Protein AF-A0A9J6D310-F1 (afdb_monomer_lite)

pLDDT: mean 76.13, std 15.39, range [37.5, 94.88]

Sequence (164 aa):
MDSTLIHEALFALSSVMSVFKLMFYFQESAKLGPLQVSISSMMVEIVRFFFICLCIMLAFAFGLTRMYEPYRGMKRVEPDGEEVKQSPAFTSFGNSMKTLFLRMLGVASDDQADVVVANAEDGSINEHRFTEVIGSTMYSVYQVLMLIAMLNSLIAIVTGPSRR

Foldseek 3Di:
DDPVVVVVVVVVVVVVVVVVVVVVVVCPPPPNPVVVVQVVVLVVLVVVLVVVLVVLLLVLLVVLCVLCLVQAFDWAQDPVRDTDTFAPCNNDSVSVSVQLVCVLVVNRDVVNLPGDRHADPPPPRPPVVVSNVVSVVSSVVSNVVSVVSVVVSVCCSVVPDPDD

Radius of gyration: 22.45 Å; chains: 1; bounding box: 57×35×65 Å

Organism: Rhipicephalus microplus (NCBI:txid6941)

Structure (mmCIF, N/CA/C/O backbone):
data_AF-A0A9J6D310-F1
#
_entry.id   AF-A0A9J6D310-F1
#
loop_
_atom_site.group_PDB
_atom_site.id
_atom_site.type_symbol
_atom_site.label_atom_id
_atom_site.label_alt_id
_atom_site.label_comp_id
_atom_site.label_asym_id
_atom_site.label_entity_id
_atom_site.label_seq_id
_atom_site.pdbx_PDB_ins_code
_atom_site.Cartn_x
_atom_site.Cartn_y
_atom_site.Cartn_z
_atom_site.occupancy
_atom_site.B_iso_or_equiv
_atom_site.auth_seq_id
_atom_site.auth_comp_id
_atom_site.auth_asym_id
_atom_site.auth_atom_id
_atom_site.pdbx_PDB_model_num
ATOM 1 N N . MET A 1 1 ? 16.200 -22.317 8.612 1.00 58.09 1 MET A N 1
ATOM 2 C CA . MET A 1 1 ? 15.636 -21.180 9.367 1.00 58.09 1 MET A CA 1
ATOM 3 C C . MET A 1 1 ? 15.871 -21.470 10.829 1.00 58.09 1 MET A C 1
ATOM 5 O O . MET A 1 1 ? 15.561 -22.575 11.251 1.00 58.09 1 MET A O 1
ATOM 9 N N . ASP A 1 2 ? 16.517 -20.556 11.542 1.00 85.44 2 ASP A N 1
ATOM 10 C CA . ASP A 1 2 ? 16.897 -20.759 12.940 1.00 85.44 2 ASP A CA 1
ATOM 11 C C . ASP A 1 2 ? 15.638 -20.733 13.822 1.00 85.44 2 ASP A C 1
ATOM 13 O O . ASP A 1 2 ? 14.904 -19.741 13.833 1.00 85.44 2 ASP A O 1
ATOM 17 N N . SER A 1 3 ? 15.350 -21.836 14.516 1.00 86.12 3 SER A N 1
ATOM 18 C CA . SER A 1 3 ? 14.180 -21.967 15.397 1.00 86.12 3 SER A CA 1
ATOM 19 C C . SER A 1 3 ? 14.155 -20.895 16.492 1.00 86.12 3 SER A C 1
ATOM 21 O O . SER A 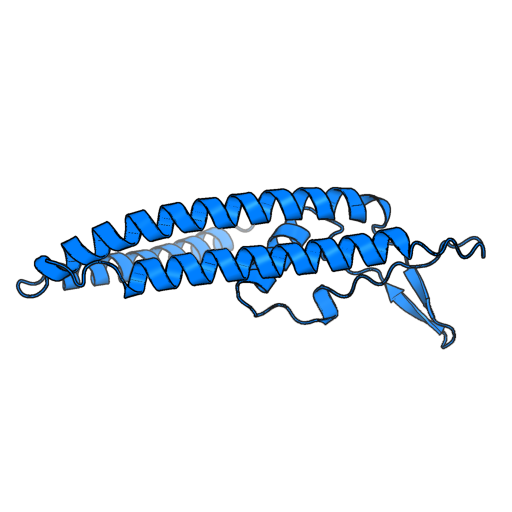1 3 ? 13.083 -20.510 16.959 1.00 86.12 3 SER A O 1
ATOM 23 N N . THR A 1 4 ? 15.327 -20.372 16.855 1.00 92.19 4 THR A N 1
ATOM 24 C CA . THR A 1 4 ? 15.505 -19.317 17.857 1.00 92.19 4 THR A CA 1
ATOM 25 C C . THR A 1 4 ? 14.877 -17.993 17.411 1.00 92.19 4 THR A C 1
ATOM 27 O O . THR A 1 4 ? 14.134 -17.376 18.169 1.00 92.19 4 THR A O 1
ATOM 30 N N . LEU A 1 5 ? 15.079 -17.602 16.147 1.00 92.12 5 LEU A N 1
ATOM 31 C CA . LEU A 1 5 ? 14.527 -16.371 15.559 1.00 92.12 5 LEU A CA 1
ATOM 32 C C . LEU A 1 5 ? 12.994 -16.394 15.504 1.00 92.12 5 LEU A C 1
ATOM 34 O O . LEU A 1 5 ? 12.333 -15.389 15.759 1.00 92.12 5 LEU A O 1
ATOM 38 N N . ILE A 1 6 ? 12.421 -17.559 15.189 1.00 92.81 6 ILE A N 1
ATOM 39 C CA . ILE A 1 6 ? 10.967 -17.749 15.153 1.00 92.81 6 ILE A CA 1
ATOM 40 C C . ILE A 1 6 ? 10.385 -17.632 16.568 1.00 92.81 6 ILE A C 1
ATOM 42 O O . ILE A 1 6 ? 9.364 -16.968 16.753 1.00 92.81 6 ILE A O 1
ATOM 46 N N . HIS A 1 7 ? 11.044 -18.228 17.568 1.00 94.44 7 HIS A N 1
ATOM 47 C CA . HIS A 1 7 ? 10.623 -18.133 18.966 1.00 94.44 7 HIS A CA 1
ATOM 48 C C . HIS A 1 7 ? 10.673 -16.690 19.486 1.00 94.44 7 HIS A C 1
ATOM 50 O O . HIS A 1 7 ? 9.723 -16.233 20.120 1.00 94.44 7 HIS A O 1
ATOM 56 N N . GLU A 1 8 ? 11.742 -15.950 19.193 1.00 93.19 8 GLU A N 1
ATOM 57 C CA . GLU A 1 8 ? 11.890 -14.554 19.617 1.00 93.19 8 GLU A CA 1
ATOM 58 C C . GLU A 1 8 ? 10.831 -13.640 18.973 1.00 93.19 8 GLU A C 1
ATOM 60 O O . GLU A 1 8 ? 10.192 -12.844 19.666 1.00 93.19 8 GLU A O 1
ATOM 65 N N . ALA A 1 9 ? 10.546 -13.828 17.680 1.00 92.88 9 ALA A N 1
ATOM 66 C CA . ALA A 1 9 ? 9.477 -13.106 16.988 1.00 92.88 9 ALA A CA 1
ATOM 67 C C . ALA A 1 9 ? 8.081 -13.415 17.567 1.00 92.88 9 ALA A C 1
ATOM 69 O O . ALA A 1 9 ? 7.275 -12.505 17.776 1.00 92.88 9 ALA A O 1
ATOM 70 N N . LEU A 1 10 ? 7.793 -14.688 17.864 1.00 93.69 10 LEU A N 1
ATOM 71 C CA . LEU A 1 10 ? 6.537 -15.111 18.496 1.00 93.69 10 LEU A CA 1
ATOM 72 C C . LEU A 1 10 ? 6.392 -14.556 19.916 1.00 93.69 10 LEU A C 1
ATOM 74 O O . LEU A 1 10 ? 5.309 -14.103 20.287 1.00 93.69 10 LEU A O 1
ATOM 78 N N . PHE A 1 11 ? 7.471 -14.555 20.699 1.00 94.50 11 PHE A N 1
ATOM 79 C CA . PHE A 1 11 ? 7.483 -13.987 22.045 1.00 94.50 11 PHE A CA 1
ATOM 80 C C . PHE A 1 11 ? 7.211 -12.475 22.023 1.00 94.50 11 PHE A C 1
ATOM 82 O O . PHE A 1 11 ? 6.387 -11.981 22.803 1.00 94.50 11 PHE A O 1
ATOM 89 N N . ALA A 1 12 ? 7.823 -11.747 21.083 1.00 94.50 12 ALA A N 1
ATOM 90 C CA . ALA A 1 12 ? 7.552 -10.326 20.873 1.00 94.50 12 ALA A CA 1
ATOM 91 C C . ALA A 1 12 ? 6.082 -10.081 20.485 1.00 94.50 12 ALA A C 1
ATOM 93 O O . ALA A 1 12 ? 5.413 -9.237 21.088 1.00 94.50 12 ALA A O 1
ATOM 94 N N . LEU A 1 13 ? 5.539 -10.871 19.551 1.00 94.12 13 LEU A N 1
ATOM 95 C CA . LEU A 1 13 ? 4.135 -10.776 19.138 1.00 94.12 13 LEU A CA 1
ATOM 96 C C . LEU A 1 13 ? 3.171 -11.060 20.303 1.00 94.12 13 LEU A C 1
ATOM 98 O O . LEU A 1 13 ? 2.212 -10.316 20.512 1.00 94.12 13 LEU A O 1
ATOM 102 N N . SER A 1 14 ? 3.441 -12.100 21.093 1.00 93.62 14 SER A N 1
ATOM 103 C CA . SER A 1 14 ? 2.647 -12.460 22.275 1.00 93.62 14 SER A CA 1
ATOM 104 C C . SER A 1 14 ? 2.659 -11.362 23.342 1.00 93.62 14 SER A C 1
ATOM 106 O O . SER A 1 14 ? 1.633 -11.088 23.972 1.00 93.62 14 SER A O 1
ATOM 108 N N . SER A 1 15 ? 3.801 -10.701 23.530 1.00 92.25 15 SER A N 1
ATOM 109 C CA . SER A 1 15 ? 3.936 -9.588 24.475 1.00 92.25 15 SER A CA 1
ATOM 110 C C . SER A 1 15 ? 3.056 -8.405 24.065 1.00 92.25 15 SER A C 1
ATOM 112 O O . SER A 1 15 ? 2.296 -7.885 24.882 1.00 92.25 15 SER A O 1
ATOM 114 N N . VAL A 1 16 ? 3.066 -8.046 22.778 1.00 93.56 16 VAL A N 1
ATOM 115 C CA . VAL A 1 16 ? 2.191 -7.000 22.224 1.00 93.56 16 VAL A CA 1
ATOM 116 C C . VAL A 1 16 ? 0.712 -7.377 22.379 1.00 93.56 16 VAL A C 1
ATOM 118 O O . VAL A 1 16 ? -0.090 -6.577 22.865 1.00 93.56 16 VAL A O 1
ATOM 121 N N . MET A 1 17 ? 0.345 -8.617 22.045 1.00 89.56 17 MET A N 1
ATOM 122 C CA . MET A 1 17 ? -1.030 -9.116 22.195 1.00 89.56 17 MET A CA 1
ATOM 123 C C . MET A 1 17 ? -1.515 -9.109 23.653 1.00 89.56 17 MET A C 1
ATOM 125 O O . MET A 1 17 ? -2.681 -8.809 23.919 1.00 89.56 17 MET A O 1
ATOM 129 N N . SER A 1 18 ? -0.628 -9.387 24.610 1.00 91.38 18 SER A N 1
ATOM 130 C CA . SER A 1 18 ? -0.950 -9.344 26.042 1.00 91.38 18 SER A CA 1
ATOM 131 C C . SER A 1 18 ? -1.282 -7.923 26.511 1.00 91.38 18 SER A C 1
ATOM 133 O O . SER A 1 18 ? -2.242 -7.739 27.262 1.00 91.38 18 SER A O 1
ATOM 135 N N . VAL A 1 19 ? -0.563 -6.909 26.014 1.00 88.56 19 VAL A N 1
ATOM 136 C CA . VAL A 1 19 ? -0.857 -5.493 26.301 1.00 88.56 19 VAL A CA 1
ATOM 137 C C . VAL A 1 19 ? -2.196 -5.067 25.691 1.00 88.56 19 VAL A C 1
ATOM 139 O O . VAL A 1 19 ? -2.978 -4.398 26.366 1.00 88.56 19 VAL A O 1
ATOM 142 N N . PHE A 1 20 ? -2.520 -5.507 24.468 1.00 84.19 20 PHE A N 1
ATOM 143 C CA . PHE A 1 20 ? -3.842 -5.256 23.876 1.00 84.19 20 PHE A CA 1
ATOM 144 C C . PHE A 1 20 ? -4.974 -5.833 24.736 1.00 84.19 20 PHE A C 1
ATOM 146 O O . PHE A 1 20 ? -5.946 -5.135 25.019 1.00 84.19 20 PHE A O 1
ATOM 153 N N . LYS A 1 21 ? -4.837 -7.075 25.220 1.00 82.88 21 LYS A N 1
ATOM 154 C CA . LYS A 1 21 ? -5.810 -7.685 26.145 1.00 82.88 21 LYS A CA 1
ATOM 155 C C . LYS A 1 21 ? -5.965 -6.902 27.448 1.00 82.88 21 LYS A C 1
ATOM 157 O O . LYS A 1 21 ? -7.086 -6.726 27.919 1.00 82.88 21 LYS A O 1
ATOM 162 N N . LEU A 1 22 ? -4.860 -6.420 28.014 1.00 82.88 22 LEU A N 1
ATOM 163 C CA . LEU A 1 22 ? -4.881 -5.591 29.219 1.00 82.88 22 LEU A CA 1
ATOM 164 C C . LEU A 1 22 ? -5.650 -4.279 28.979 1.00 82.88 22 LEU A C 1
ATOM 166 O O . LEU A 1 22 ? -6.452 -3.867 29.814 1.00 82.88 22 LEU A O 1
ATOM 170 N N . MET A 1 23 ? -5.452 -3.655 27.813 1.00 77.19 23 MET A N 1
ATOM 171 C CA . MET A 1 23 ? -6.170 -2.445 27.401 1.00 77.19 23 MET A CA 1
ATOM 172 C C . MET A 1 23 ? -7.683 -2.689 27.272 1.00 77.19 23 MET A C 1
ATOM 174 O O . MET A 1 23 ? -8.466 -1.862 27.738 1.00 77.19 23 MET A O 1
ATOM 178 N N . PHE A 1 24 ? -8.098 -3.832 26.714 1.00 73.19 24 PHE A N 1
ATOM 179 C CA . PHE A 1 24 ? -9.512 -4.231 26.687 1.00 73.19 24 PHE A CA 1
ATOM 180 C C . PHE A 1 24 ? -10.086 -4.425 28.097 1.00 73.19 24 PHE A C 1
ATOM 182 O O . PHE A 1 24 ? -11.180 -3.948 28.380 1.00 73.19 24 PHE A O 1
ATOM 189 N N . TYR A 1 25 ? -9.335 -5.045 29.011 1.00 74.50 25 TYR A N 1
ATOM 190 C CA . TYR A 1 25 ? -9.783 -5.250 30.392 1.00 74.50 25 TYR A CA 1
ATOM 191 C C . TYR A 1 25 ? -9.951 -3.927 31.165 1.00 74.50 25 TYR A C 1
ATOM 193 O O . TYR A 1 25 ? -10.892 -3.767 31.940 1.00 74.50 25 TYR A O 1
ATOM 201 N N . PHE A 1 26 ? -9.094 -2.928 30.918 1.00 66.00 26 PHE A N 1
ATOM 202 C CA . PHE A 1 26 ? -9.276 -1.584 31.482 1.00 66.00 26 PHE A CA 1
ATOM 203 C C . PHE A 1 26 ? -10.534 -0.874 30.955 1.00 66.00 26 PHE A C 1
ATOM 205 O O . PHE A 1 26 ? -11.171 -0.131 31.709 1.00 66.00 26 PHE A O 1
ATOM 212 N N . GLN A 1 27 ? -10.918 -1.121 29.698 1.00 61.00 27 GLN A N 1
ATOM 213 C CA . GLN A 1 27 ? -12.149 -0.583 29.106 1.00 61.00 27 GLN A CA 1
ATOM 214 C C . GLN A 1 27 ? -13.429 -1.189 29.704 1.00 61.00 27 GLN A C 1
ATOM 216 O O . GLN A 1 27 ? -14.463 -0.532 29.671 1.00 61.00 27 GLN A O 1
ATOM 221 N N . GLU A 1 28 ? -13.370 -2.378 30.310 1.00 60.94 28 GLU A N 1
ATOM 222 C CA . GLU A 1 28 ? -14.515 -2.989 31.009 1.00 60.94 28 GLU A CA 1
ATOM 223 C C . GLU A 1 28 ? -14.722 -2.458 32.441 1.00 60.94 28 GLU A C 1
ATOM 225 O O . GLU A 1 28 ? -15.734 -2.752 33.080 1.00 60.94 28 GLU A O 1
ATOM 230 N N . SER A 1 29 ? -13.804 -1.636 32.968 1.00 64.88 29 SER A N 1
ATOM 231 C CA . SER A 1 29 ? -14.004 -1.003 34.274 1.00 64.88 29 SER A CA 1
ATOM 232 C C . SER A 1 29 ? -15.189 -0.018 34.225 1.00 64.88 29 SER A C 1
ATOM 234 O O . SER A 1 29 ? -15.346 0.755 33.280 1.00 64.88 29 SER A O 1
ATOM 236 N N . ALA A 1 30 ? -16.045 -0.067 35.254 1.00 54.28 30 ALA A N 1
ATOM 237 C CA . ALA A 1 30 ? -17.462 0.345 35.302 1.00 54.28 30 ALA A CA 1
ATOM 238 C C . ALA A 1 30 ? -17.863 1.785 34.871 1.00 54.28 30 ALA A C 1
ATOM 240 O O . ALA A 1 30 ? -19.025 2.160 35.011 1.00 54.28 30 ALA A O 1
ATOM 241 N N . LYS A 1 31 ? -16.953 2.605 34.333 1.00 62.06 31 LYS A N 1
ATOM 242 C CA . LYS A 1 31 ? -17.227 3.944 33.775 1.00 62.06 31 LYS A CA 1
ATOM 243 C C . LYS A 1 31 ? -17.260 3.997 32.239 1.00 62.06 31 LYS A C 1
ATOM 245 O O . LYS A 1 31 ? -17.618 5.036 31.693 1.00 62.06 31 LYS A O 1
ATOM 250 N N . LEU A 1 32 ? -16.893 2.918 31.541 1.00 58.00 32 LEU A N 1
ATOM 251 C CA . LEU A 1 32 ? -16.598 2.945 30.097 1.00 58.00 32 LEU A CA 1
ATOM 252 C C . LEU A 1 32 ? -17.512 2.065 29.224 1.00 58.00 32 LEU A C 1
ATOM 254 O O . LEU A 1 32 ? -17.364 2.080 28.005 1.00 58.00 32 LEU A O 1
ATOM 258 N N . GLY A 1 33 ? -18.508 1.377 29.794 1.00 68.31 33 GLY A N 1
ATOM 259 C CA . GLY A 1 33 ? -19.465 0.552 29.033 1.00 68.31 33 GLY A CA 1
ATOM 260 C C . GLY A 1 33 ? -20.117 1.269 27.831 1.00 68.31 33 GLY A C 1
ATOM 261 O O . GLY A 1 33 ? -20.106 0.723 26.727 1.00 68.31 33 GLY A O 1
ATOM 262 N N . PRO A 1 34 ? -20.596 2.523 27.972 1.00 66.62 34 PRO A N 1
ATOM 263 C CA . PRO A 1 34 ? -21.107 3.304 26.840 1.00 66.62 34 PRO A CA 1
ATOM 264 C C . PRO A 1 34 ? -20.039 3.651 25.786 1.00 66.62 34 PRO A C 1
ATOM 266 O O . PRO A 1 34 ? -20.343 3.755 24.598 1.00 66.62 34 PRO A O 1
ATOM 269 N N . LEU A 1 35 ? -18.776 3.802 26.201 1.00 64.69 35 LEU A N 1
ATOM 270 C CA . LEU A 1 35 ? -17.656 4.127 25.316 1.00 64.69 35 LEU A CA 1
ATOM 271 C C . LEU A 1 35 ? -17.215 2.906 24.496 1.00 64.69 35 LEU A C 1
ATOM 273 O O . LEU A 1 35 ? -16.966 3.038 23.301 1.00 64.69 35 LEU A O 1
ATOM 277 N N . GLN A 1 36 ? -17.172 1.714 25.098 1.00 72.62 36 GLN A N 1
ATOM 278 C CA . GLN A 1 36 ? -16.817 0.468 24.409 1.00 72.62 36 GLN A CA 1
ATOM 279 C C . GLN A 1 36 ? -17.830 0.114 23.310 1.00 72.62 36 GLN A C 1
ATOM 281 O O . GLN A 1 36 ? -17.435 -0.274 22.209 1.00 72.62 36 GLN A O 1
ATOM 286 N N . VAL A 1 37 ? -19.129 0.313 23.569 1.00 70.44 37 VAL A N 1
ATOM 287 C CA . VAL A 1 37 ? -20.185 0.122 22.558 1.00 70.44 37 VAL A CA 1
ATOM 288 C C . VAL A 1 37 ? -19.986 1.085 21.380 1.00 70.44 37 VAL A C 1
ATOM 290 O O . VAL A 1 37 ? -20.024 0.650 20.228 1.00 70.44 37 VAL A O 1
ATOM 293 N N . SER A 1 38 ? -19.671 2.357 21.648 1.00 74.06 38 SER A N 1
ATOM 294 C CA . SER A 1 38 ? -19.351 3.348 20.608 1.00 74.06 38 SER A CA 1
ATOM 295 C C . SER A 1 38 ? -18.108 2.959 19.790 1.00 74.06 38 SER A C 1
ATOM 297 O O . SER A 1 38 ? -18.162 2.934 18.559 1.00 74.06 38 SER A O 1
ATOM 299 N N . ILE A 1 39 ? -17.022 2.539 20.454 1.00 74.06 39 ILE A N 1
ATOM 300 C CA . ILE A 1 39 ? -15.783 2.080 19.802 1.00 74.06 39 ILE A CA 1
ATOM 301 C C . ILE A 1 39 ? -16.051 0.866 18.909 1.00 74.06 39 ILE A C 1
ATOM 303 O O . ILE A 1 39 ? -15.580 0.828 17.775 1.00 74.06 39 ILE A O 1
ATOM 307 N N . SER A 1 40 ? -16.828 -0.112 19.381 1.00 77.69 40 SER A N 1
ATOM 308 C CA . SER A 1 40 ? -17.134 -1.316 18.599 1.00 77.69 40 SER A CA 1
ATOM 309 C C . SER A 1 40 ? -17.893 -0.992 17.306 1.00 77.69 40 SER A C 1
ATOM 311 O O . SER A 1 40 ? -17.573 -1.540 16.253 1.00 77.69 40 SER A O 1
ATOM 313 N N . SER A 1 41 ? -18.824 -0.032 17.353 1.00 74.81 41 SER A N 1
ATOM 314 C CA . SER A 1 41 ? -19.552 0.436 16.171 1.00 74.81 41 SER A CA 1
ATOM 315 C C . SER A 1 41 ? -18.653 1.226 15.217 1.00 74.81 41 SER A C 1
ATOM 317 O O . SER A 1 41 ? -18.765 1.062 14.006 1.00 74.81 41 SER A O 1
ATOM 319 N N . MET A 1 42 ? -17.742 2.055 15.739 1.00 80.12 42 MET A N 1
ATOM 320 C CA . MET A 1 42 ? -16.761 2.783 14.922 1.00 80.12 42 MET A CA 1
ATOM 321 C C . MET A 1 42 ? -15.759 1.837 14.244 1.00 80.12 42 MET A C 1
ATOM 323 O O . MET A 1 42 ? -15.369 2.065 13.101 1.00 80.12 42 MET A O 1
ATOM 327 N N . MET A 1 43 ? -15.360 0.756 14.921 1.00 81.00 43 MET A N 1
ATOM 328 C CA . MET A 1 43 ? -14.416 -0.230 14.385 1.00 81.00 43 MET A CA 1
ATOM 329 C C . MET A 1 43 ? -14.967 -0.963 13.161 1.00 81.00 43 MET A C 1
ATOM 331 O O . MET A 1 43 ? -14.228 -1.173 12.202 1.00 81.00 43 MET A O 1
ATOM 335 N N . VAL A 1 44 ? -16.255 -1.319 13.153 1.00 81.19 44 VAL A N 1
ATOM 336 C CA . VAL A 1 44 ? -16.887 -1.974 11.993 1.00 81.19 44 VAL A CA 1
ATOM 337 C C . VAL A 1 44 ? -16.855 -1.065 10.761 1.00 81.19 44 VAL A C 1
ATOM 339 O O . VAL A 1 44 ? -16.529 -1.529 9.666 1.00 81.19 44 VAL A O 1
ATOM 342 N N . GLU A 1 45 ? -17.110 0.232 10.942 1.00 80.06 45 GLU A N 1
ATOM 343 C CA . GLU A 1 45 ? -17.000 1.212 9.860 1.00 80.06 45 GLU A CA 1
ATOM 344 C C . GLU A 1 45 ? -15.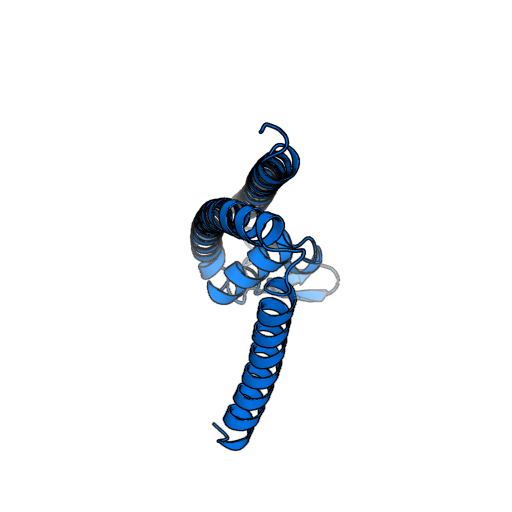553 1.315 9.355 1.00 80.06 45 GLU A C 1
ATOM 346 O O . GLU A 1 45 ? -15.311 1.186 8.154 1.00 80.06 45 GLU A O 1
ATOM 351 N N . ILE A 1 46 ? -14.567 1.431 10.254 1.00 83.75 46 ILE A N 1
ATOM 352 C CA . ILE A 1 46 ? -13.137 1.476 9.892 1.00 83.75 46 ILE A CA 1
ATOM 353 C C . ILE A 1 46 ? -12.713 0.233 9.100 1.00 83.75 46 ILE A C 1
ATOM 355 O O . ILE A 1 46 ? -12.024 0.359 8.087 1.00 83.75 46 ILE A O 1
ATOM 359 N N . VAL A 1 47 ? -13.130 -0.965 9.518 1.00 84.50 47 VAL A N 1
ATOM 360 C CA . VAL A 1 47 ? -12.799 -2.220 8.820 1.00 84.50 47 VAL A CA 1
ATOM 361 C C . VAL A 1 47 ? -13.375 -2.232 7.402 1.00 84.50 47 VAL A C 1
ATOM 363 O O . VAL A 1 47 ? -12.693 -2.648 6.461 1.00 84.50 47 VAL A O 1
ATOM 366 N N . ARG A 1 48 ? -14.601 -1.730 7.218 1.00 82.38 48 ARG A N 1
ATOM 367 C CA . ARG A 1 48 ? -15.224 -1.614 5.893 1.00 82.38 48 ARG A CA 1
ATOM 368 C C . ARG A 1 48 ? -14.438 -0.671 4.976 1.00 82.38 48 ARG A C 1
ATOM 370 O O . ARG A 1 48 ? -14.227 -1.002 3.809 1.00 82.38 48 ARG A O 1
ATOM 377 N N . PHE A 1 49 ? -13.962 0.461 5.494 1.00 83.00 49 PHE A N 1
ATOM 378 C CA . PHE A 1 49 ? -13.102 1.382 4.743 1.00 83.00 49 PHE A CA 1
ATOM 379 C C . PHE A 1 49 ? -11.724 0.789 4.446 1.00 83.00 49 PHE A C 1
ATOM 381 O O . PHE A 1 49 ? -11.233 0.907 3.323 1.00 83.00 49 PHE A O 1
ATOM 388 N N . PHE A 1 50 ? -11.129 0.087 5.412 1.00 87.62 50 PHE A N 1
ATOM 389 C CA . PHE A 1 50 ? -9.850 -0.594 5.234 1.00 87.62 50 PHE A CA 1
ATOM 390 C C . PHE A 1 50 ? -9.901 -1.602 4.081 1.00 87.62 50 PHE A C 1
ATOM 392 O O . PHE A 1 50 ? -8.976 -1.660 3.272 1.00 87.62 50 PHE A O 1
ATOM 399 N N . PHE A 1 51 ? -11.005 -2.342 3.952 1.00 89.44 51 PHE A N 1
ATOM 400 C CA . PHE A 1 51 ? -11.202 -3.269 2.840 1.00 89.44 51 PHE A CA 1
ATOM 401 C C . PHE A 1 51 ? -11.215 -2.557 1.478 1.00 89.44 51 PHE A C 1
ATOM 403 O O . PHE A 1 51 ? -10.563 -3.014 0.542 1.00 89.44 51 PHE A O 1
ATOM 410 N N . ILE A 1 52 ? -11.887 -1.405 1.370 1.00 90.25 52 ILE A N 1
ATOM 411 C CA . ILE A 1 52 ? -11.910 -0.601 0.136 1.00 90.25 52 ILE A CA 1
ATOM 412 C C . ILE A 1 52 ? -10.500 -0.099 -0.208 1.00 90.25 52 ILE A C 1
ATOM 414 O O . ILE A 1 52 ? -10.061 -0.255 -1.349 1.00 90.25 52 ILE A O 1
ATOM 418 N N . CYS A 1 53 ? -9.766 0.440 0.771 1.00 91.44 53 CYS A N 1
ATOM 419 C CA . CYS A 1 53 ? -8.375 0.861 0.582 1.00 91.44 53 CYS A CA 1
ATOM 420 C C . CYS A 1 53 ? -7.497 -0.308 0.112 1.00 91.44 53 CYS A C 1
ATOM 422 O O . CYS A 1 53 ? -6.704 -0.157 -0.816 1.00 91.44 53 CYS A O 1
ATOM 424 N N . LEU A 1 54 ? -7.670 -1.493 0.699 1.00 92.62 54 LEU A N 1
ATOM 425 C CA . LEU A 1 54 ? -6.931 -2.694 0.322 1.00 92.62 54 LEU A CA 1
ATOM 426 C C . LEU A 1 54 ? -7.259 -3.148 -1.109 1.00 92.62 54 LEU A C 1
ATOM 428 O O . LEU A 1 54 ? -6.344 -3.481 -1.859 1.00 92.62 54 LEU A O 1
ATOM 432 N N . CYS A 1 55 ? -8.525 -3.101 -1.533 1.00 94.06 55 CYS A N 1
ATOM 433 C CA . CYS A 1 55 ? -8.912 -3.393 -2.917 1.00 94.06 55 CYS A CA 1
ATOM 434 C C . CYS A 1 55 ? -8.278 -2.417 -3.919 1.00 94.06 55 CYS A C 1
ATOM 436 O O . CYS A 1 55 ? -7.746 -2.860 -4.938 1.00 94.06 55 CYS A O 1
ATOM 438 N N . ILE A 1 56 ? -8.295 -1.110 -3.624 1.00 93.94 56 ILE A N 1
ATOM 439 C CA . ILE A 1 56 ? -7.635 -0.092 -4.457 1.00 93.94 56 ILE A CA 1
ATOM 440 C C . ILE A 1 56 ? -6.134 -0.393 -4.528 1.00 93.94 56 ILE A C 1
ATOM 442 O O . ILE A 1 56 ? -5.574 -0.506 -5.615 1.00 93.94 56 ILE A O 1
ATOM 446 N N . MET A 1 57 ? -5.488 -0.603 -3.382 1.00 93.25 57 MET A N 1
ATOM 447 C CA . MET A 1 57 ? -4.061 -0.911 -3.307 1.00 93.25 57 MET A CA 1
ATOM 448 C C . MET A 1 57 ? -3.686 -2.147 -4.126 1.00 93.25 57 MET A C 1
ATOM 450 O O . MET A 1 57 ? -2.741 -2.078 -4.904 1.00 93.25 57 ME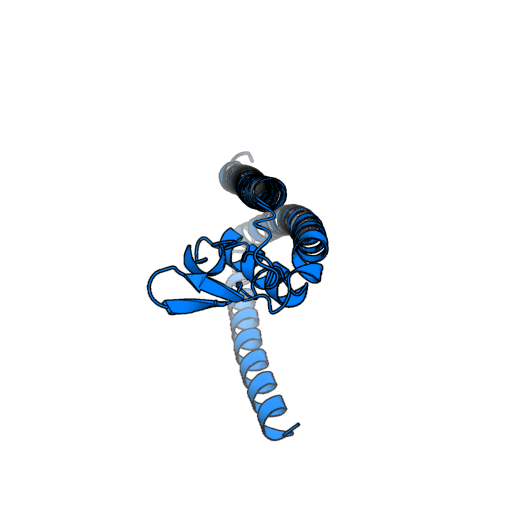T A O 1
ATOM 454 N N . LEU A 1 58 ? -4.438 -3.247 -4.014 1.00 94.44 58 LEU A N 1
ATOM 455 C CA . LEU A 1 58 ? -4.190 -4.471 -4.782 1.00 94.44 58 LEU A CA 1
ATOM 456 C C . LEU A 1 58 ? -4.351 -4.257 -6.291 1.00 94.44 58 LEU A C 1
ATOM 458 O O . LEU A 1 58 ? -3.520 -4.737 -7.064 1.00 94.44 58 LEU A O 1
ATOM 462 N N . ALA A 1 59 ? -5.390 -3.532 -6.713 1.00 94.88 59 ALA A N 1
ATOM 463 C CA . ALA A 1 59 ? -5.636 -3.250 -8.125 1.00 94.88 59 ALA A CA 1
ATOM 464 C C . ALA A 1 59 ? -4.481 -2.446 -8.745 1.00 94.88 59 ALA A C 1
ATOM 466 O O . ALA A 1 59 ? -3.959 -2.817 -9.799 1.00 94.88 59 ALA A O 1
ATOM 467 N N . PHE A 1 60 ? -4.030 -1.392 -8.058 1.00 91.81 60 PHE A N 1
ATOM 468 C CA . PHE A 1 60 ? -2.895 -0.584 -8.506 1.00 91.81 60 PHE A CA 1
ATOM 469 C C . PHE A 1 60 ? -1.563 -1.330 -8.384 1.00 91.81 60 PHE A C 1
ATOM 471 O O . PHE A 1 60 ? -0.742 -1.228 -9.291 1.00 91.81 60 PHE A O 1
ATOM 478 N N . ALA A 1 61 ? -1.353 -2.127 -7.332 1.00 91.62 61 ALA A N 1
ATOM 479 C CA . ALA A 1 61 ? -0.150 -2.943 -7.176 1.00 91.62 61 ALA A CA 1
ATOM 480 C C . ALA A 1 61 ? -0.002 -3.932 -8.331 1.00 91.62 61 ALA A C 1
ATOM 482 O O . ALA A 1 61 ? 1.073 -4.030 -8.920 1.00 91.62 61 ALA A O 1
ATOM 483 N N . PHE A 1 62 ? -1.082 -4.633 -8.685 1.00 92.00 62 PHE A N 1
ATOM 484 C CA . PHE A 1 62 ? -1.086 -5.557 -9.812 1.00 92.00 62 PHE A CA 1
ATOM 485 C C . PHE A 1 62 ? -0.865 -4.827 -11.142 1.00 92.00 62 PHE A C 1
ATOM 487 O O . PHE A 1 62 ? -0.010 -5.244 -11.921 1.00 92.00 62 PHE A O 1
ATOM 494 N N . GLY A 1 63 ? -1.577 -3.719 -11.382 1.00 90.38 63 GLY A N 1
ATOM 495 C CA . GLY A 1 63 ? -1.434 -2.921 -12.604 1.00 90.38 63 GLY A CA 1
ATOM 496 C C . GLY A 1 63 ? -0.016 -2.378 -12.804 1.00 90.38 63 GLY A C 1
ATOM 497 O O . GLY A 1 63 ? 0.572 -2.573 -13.866 1.00 90.38 63 GLY A O 1
ATOM 498 N N . LEU A 1 64 ? 0.567 -1.774 -11.764 1.00 86.88 64 LEU A N 1
ATOM 499 C CA . LEU A 1 64 ? 1.934 -1.248 -11.797 1.00 86.88 64 LEU A CA 1
ATOM 500 C C . LEU A 1 64 ? 2.965 -2.373 -11.911 1.00 86.88 64 LEU A C 1
ATOM 502 O O . LEU A 1 64 ? 3.879 -2.261 -12.721 1.00 86.88 64 LEU A O 1
ATOM 506 N N . THR A 1 65 ? 2.789 -3.486 -11.188 1.00 88.69 65 THR A N 1
ATOM 507 C CA . THR A 1 65 ? 3.697 -4.639 -11.307 1.00 88.69 65 THR A CA 1
ATOM 508 C C . THR A 1 65 ? 3.720 -5.169 -12.731 1.00 88.69 65 THR A C 1
ATOM 510 O O . THR A 1 65 ? 4.791 -5.357 -13.286 1.00 88.69 65 THR A O 1
ATOM 513 N N . ARG A 1 66 ? 2.558 -5.377 -13.359 1.00 88.50 66 ARG A N 1
ATOM 514 C CA . ARG A 1 66 ? 2.495 -5.893 -14.735 1.00 88.50 66 ARG A CA 1
ATOM 515 C C . ARG A 1 66 ? 3.097 -4.943 -15.761 1.00 88.50 66 ARG A C 1
ATOM 517 O O . ARG A 1 66 ? 3.689 -5.405 -16.729 1.00 88.50 66 ARG A O 1
ATOM 524 N N . MET A 1 67 ? 2.964 -3.639 -15.544 1.00 84.31 67 MET A N 1
ATOM 525 C CA . MET A 1 67 ? 3.550 -2.633 -16.423 1.00 84.31 67 MET A CA 1
ATOM 526 C C . MET A 1 67 ? 5.075 -2.541 -16.264 1.00 84.31 67 MET A C 1
ATOM 528 O O . MET A 1 67 ? 5.772 -2.358 -17.257 1.00 84.31 67 MET A O 1
ATOM 532 N N . TYR A 1 68 ? 5.597 -2.696 -15.042 1.00 80.81 68 TYR A N 1
ATOM 533 C CA . TYR A 1 68 ? 7.020 -2.523 -14.728 1.00 80.81 68 TYR A CA 1
ATOM 534 C C . TYR A 1 68 ? 7.846 -3.818 -14.663 1.00 80.81 68 TYR A C 1
ATOM 536 O O . TYR A 1 68 ? 9.074 -3.757 -14.695 1.00 80.81 68 TYR A O 1
ATOM 544 N N . GLU A 1 69 ? 7.207 -4.988 -14.617 1.00 81.88 69 GLU A N 1
ATOM 545 C CA . GLU A 1 69 ? 7.842 -6.317 -14.628 1.00 81.88 69 GLU A CA 1
ATOM 546 C C . GLU A 1 69 ? 8.832 -6.521 -15.800 1.00 81.88 69 GLU A C 1
ATOM 548 O O . GLU A 1 69 ? 9.941 -6.993 -15.533 1.00 81.88 69 GLU A O 1
ATOM 553 N N . PRO A 1 70 ? 8.536 -6.107 -17.054 1.00 80.38 70 PRO A N 1
ATOM 554 C CA . PRO A 1 70 ? 9.456 -6.272 -18.189 1.00 80.38 70 PRO A CA 1
ATOM 555 C C . PRO A 1 70 ? 10.741 -5.445 -18.087 1.00 80.38 70 PRO A C 1
ATOM 557 O O . PRO A 1 70 ? 11.742 -5.768 -18.717 1.00 80.38 70 PRO A O 1
ATOM 560 N N . TYR A 1 71 ? 10.716 -4.381 -17.291 1.00 73.44 71 TYR A N 1
ATOM 561 C CA . TYR A 1 71 ? 11.806 -3.421 -17.158 1.00 73.44 71 TYR A CA 1
ATOM 562 C C . TYR A 1 71 ? 12.758 -3.773 -15.995 1.00 73.44 71 TYR A C 1
ATOM 564 O O . TYR A 1 71 ? 13.678 -3.038 -15.641 1.00 73.44 71 TYR A O 1
ATOM 572 N N . ARG A 1 72 ? 12.553 -4.927 -15.356 1.00 71.00 72 ARG A N 1
ATOM 573 C CA . ARG A 1 72 ? 13.346 -5.359 -14.208 1.00 71.00 72 ARG A CA 1
ATOM 574 C C . ARG A 1 72 ? 14.827 -5.526 -14.567 1.00 71.00 72 ARG A C 1
ATOM 576 O O . ARG A 1 72 ? 15.191 -6.395 -15.348 1.00 71.00 72 ARG A O 1
ATOM 583 N N . GLY A 1 73 ? 15.687 -4.769 -13.884 1.00 65.94 73 GLY A N 1
ATOM 584 C CA . GLY A 1 73 ? 17.144 -4.896 -14.001 1.00 65.94 73 GLY A CA 1
ATOM 585 C C . GLY A 1 73 ? 17.775 -4.053 -15.108 1.00 65.94 73 GLY A C 1
ATOM 586 O O . GLY A 1 73 ? 18.986 -4.150 -15.296 1.00 65.94 73 GLY A O 1
ATOM 587 N N . MET A 1 74 ? 16.994 -3.211 -15.792 1.00 67.31 74 MET A N 1
ATOM 588 C CA . MET A 1 74 ? 17.548 -2.251 -16.742 1.00 67.31 74 MET A CA 1
ATOM 589 C C . MET A 1 74 ? 18.370 -1.172 -16.031 1.00 67.31 74 MET A C 1
ATOM 591 O O . MET A 1 74 ? 18.098 -0.788 -14.885 1.00 67.31 74 MET A O 1
ATOM 595 N N . LYS A 1 75 ? 19.391 -0.685 -16.733 1.00 64.50 75 LYS A N 1
ATOM 596 C CA . LYS A 1 75 ? 20.322 0.330 -16.251 1.00 64.50 75 LYS A CA 1
ATOM 597 C C . LYS A 1 75 ? 20.346 1.501 -17.219 1.00 64.50 75 LYS A C 1
ATOM 599 O O . LYS A 1 75 ? 20.421 1.293 -18.426 1.00 64.50 75 LYS A O 1
ATOM 604 N N . ARG A 1 76 ? 20.312 2.721 -16.692 1.00 60.84 76 ARG A N 1
ATOM 605 C CA . ARG A 1 76 ? 20.551 3.943 -17.461 1.00 60.84 76 ARG A CA 1
ATOM 606 C C . ARG A 1 76 ? 21.979 4.392 -17.187 1.00 60.84 76 ARG A C 1
ATOM 608 O O . ARG A 1 76 ? 22.342 4.564 -16.029 1.00 60.84 76 ARG A O 1
ATOM 615 N N . VAL A 1 77 ? 22.770 4.579 -18.237 1.00 60.91 77 VAL A N 1
ATOM 616 C CA . VAL A 1 77 ? 24.052 5.286 -18.132 1.00 60.91 77 VAL A CA 1
ATOM 617 C C . VAL A 1 77 ? 23.759 6.756 -18.391 1.00 60.91 77 VAL A C 1
ATOM 619 O O . VAL A 1 77 ? 23.305 7.118 -19.481 1.00 60.91 77 VAL A O 1
ATOM 622 N N . GLU A 1 78 ? 23.922 7.591 -17.373 1.00 61.94 78 GLU A N 1
ATOM 623 C CA . GLU A 1 78 ? 23.812 9.037 -17.534 1.00 61.94 78 GLU A CA 1
ATOM 624 C C . GLU A 1 78 ? 25.035 9.603 -18.274 1.00 61.94 78 GLU A C 1
ATOM 626 O O . GLU A 1 78 ? 26.102 8.985 -18.271 1.00 61.94 78 GLU A O 1
ATOM 631 N N . PRO A 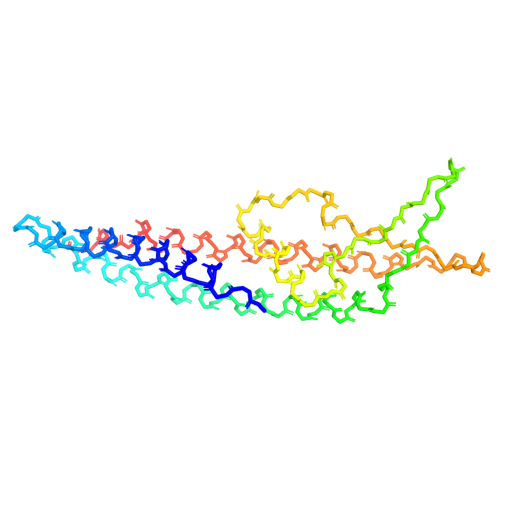1 79 ? 24.916 10.772 -18.932 1.00 58.69 79 PRO A N 1
ATOM 632 C CA . PRO A 1 79 ? 26.023 11.385 -19.672 1.00 58.69 79 PRO A CA 1
ATOM 633 C C . PRO A 1 79 ? 27.252 11.737 -18.809 1.00 58.69 79 PRO A C 1
ATOM 635 O O . PRO A 1 79 ? 28.312 11.990 -19.372 1.00 58.69 79 PRO A O 1
ATOM 638 N N . ASP A 1 80 ? 27.126 11.714 -17.476 1.00 65.19 80 ASP A N 1
ATOM 639 C CA . ASP A 1 80 ? 28.220 11.887 -16.502 1.00 65.19 80 ASP A CA 1
ATOM 640 C C . ASP A 1 80 ? 28.919 10.558 -16.123 1.00 65.19 80 ASP A C 1
ATOM 642 O O . ASP A 1 80 ? 29.842 10.520 -15.316 1.00 65.19 80 ASP A O 1
ATOM 646 N N . GLY A 1 81 ? 28.488 9.433 -16.709 1.00 61.69 81 GLY A N 1
ATOM 647 C CA . GLY A 1 81 ? 29.045 8.103 -16.448 1.00 61.69 81 GLY A CA 1
ATOM 648 C C . GLY A 1 81 ? 28.463 7.385 -15.225 1.00 61.69 81 GLY A C 1
ATOM 649 O O . GLY A 1 81 ? 28.874 6.259 -14.944 1.00 61.69 81 GLY A O 1
ATOM 650 N N . GLU A 1 82 ? 27.495 7.978 -14.518 1.00 60.75 82 GLU A N 1
ATOM 651 C CA . GLU A 1 82 ? 26.798 7.310 -13.414 1.00 60.75 82 GLU A CA 1
ATOM 652 C C . GLU A 1 82 ? 25.763 6.287 -13.923 1.00 60.75 82 GLU A C 1
ATOM 654 O O . GLU A 1 82 ? 24.930 6.569 -14.791 1.00 60.75 82 GLU A O 1
ATOM 659 N N . GLU A 1 83 ? 25.819 5.064 -13.378 1.00 63.00 83 GLU A N 1
ATOM 660 C CA . GLU A 1 83 ? 24.841 4.002 -13.639 1.00 63.00 83 GLU A CA 1
ATOM 661 C C . GLU A 1 83 ? 23.628 4.147 -12.704 1.00 63.00 83 GLU A C 1
ATOM 663 O O . GLU A 1 83 ? 23.646 3.666 -11.566 1.00 63.00 83 GLU A O 1
ATOM 668 N N . VAL A 1 84 ? 22.530 4.725 -13.193 1.00 62.12 84 VAL A N 1
ATOM 669 C CA . VAL A 1 84 ? 21.254 4.751 -12.464 1.00 62.12 84 VAL A CA 1
ATOM 670 C C . VAL A 1 84 ? 20.501 3.449 -12.737 1.00 62.12 84 VAL A C 1
ATOM 672 O O . VAL A 1 84 ? 20.064 3.163 -13.857 1.00 62.12 84 VAL A O 1
ATOM 675 N N . LYS A 1 85 ? 20.366 2.613 -11.704 1.00 62.94 85 LYS A N 1
ATOM 676 C CA . LYS A 1 85 ? 19.595 1.363 -11.773 1.00 62.94 85 LYS A CA 1
ATOM 677 C C . LYS A 1 85 ? 18.113 1.650 -11.583 1.00 62.94 85 LYS A C 1
ATOM 679 O O . LYS A 1 85 ? 17.739 2.409 -10.695 1.00 62.94 85 LYS A O 1
ATOM 684 N N . GLN A 1 86 ? 17.268 0.969 -12.352 1.00 63.81 86 GLN A N 1
ATOM 685 C CA . GLN A 1 86 ? 15.825 1.082 -12.183 1.00 63.81 86 GLN A CA 1
ATOM 686 C C . GLN A 1 86 ? 15.373 0.664 -10.773 1.00 63.81 86 GLN A C 1
ATOM 688 O O . GLN A 1 86 ? 15.760 -0.399 -10.271 1.00 63.81 86 GLN A O 1
ATOM 693 N N . SER A 1 87 ? 14.510 1.482 -10.159 1.00 67.81 87 SER A N 1
ATOM 694 C CA . SER A 1 87 ? 13.975 1.234 -8.819 1.00 67.81 87 SER A CA 1
ATOM 695 C C . SER A 1 87 ? 13.240 -0.116 -8.746 1.00 67.81 87 SER A C 1
ATOM 697 O O . SER A 1 87 ? 12.383 -0.420 -9.586 1.00 67.81 87 SER A O 1
ATOM 699 N N . PRO A 1 88 ? 13.509 -0.950 -7.722 1.00 70.75 88 PRO A N 1
ATOM 700 C CA . PRO A 1 88 ? 12.816 -2.219 -7.533 1.00 70.75 88 PRO A CA 1
ATOM 701 C C . PRO A 1 88 ? 11.378 -2.051 -7.016 1.00 70.75 88 PRO A C 1
ATOM 703 O O . PRO A 1 88 ? 10.713 -3.059 -6.762 1.00 70.75 88 PRO A O 1
ATOM 706 N N . ALA A 1 89 ? 10.904 -0.814 -6.834 1.00 75.12 89 ALA A N 1
ATOM 707 C CA . ALA A 1 89 ? 9.616 -0.497 -6.233 1.00 75.12 89 ALA A CA 1
ATOM 708 C C . ALA A 1 89 ? 8.435 -1.147 -6.955 1.00 75.12 89 ALA A C 1
ATOM 710 O O . ALA A 1 89 ? 7.589 -1.728 -6.287 1.00 75.12 89 ALA A O 1
ATOM 711 N N . PHE A 1 90 ? 8.405 -1.116 -8.291 1.00 80.81 90 PHE A N 1
ATOM 712 C CA . PHE A 1 90 ? 7.287 -1.660 -9.071 1.00 80.81 90 PHE A CA 1
ATOM 713 C C . PHE A 1 90 ? 7.626 -2.906 -9.897 1.00 80.81 90 PHE A C 1
ATOM 715 O O . PHE A 1 90 ? 6.783 -3.431 -10.610 1.00 80.81 90 PHE A O 1
ATOM 722 N N . THR A 1 91 ? 8.845 -3.436 -9.791 1.00 80.31 91 THR A N 1
ATOM 723 C CA . THR A 1 91 ? 9.283 -4.603 -10.586 1.00 80.31 91 THR A CA 1
ATOM 724 C C . THR A 1 91 ? 8.884 -5.948 -9.973 1.00 80.31 91 THR A C 1
ATOM 726 O O . THR A 1 91 ? 9.088 -7.003 -10.572 1.00 80.31 91 THR A O 1
ATOM 729 N N . SER A 1 92 ? 8.329 -5.929 -8.759 1.00 85.62 92 SER A N 1
ATOM 730 C CA . SER A 1 92 ? 7.815 -7.098 -8.050 1.00 85.62 92 SER A CA 1
ATOM 731 C C . SER A 1 92 ? 6.526 -6.735 -7.329 1.00 85.62 92 SER A C 1
ATOM 733 O O . SER A 1 92 ? 6.401 -5.635 -6.788 1.00 85.62 92 SER A O 1
ATOM 735 N N . PHE A 1 93 ? 5.589 -7.679 -7.257 1.00 87.38 93 PHE A N 1
ATOM 736 C CA . PHE A 1 93 ? 4.313 -7.473 -6.575 1.00 87.38 93 PHE A CA 1
ATOM 737 C C . PHE A 1 93 ? 4.491 -7.132 -5.091 1.00 87.38 93 PHE A C 1
ATOM 739 O O . PHE A 1 93 ? 3.871 -6.199 -4.589 1.00 87.38 93 PHE A O 1
ATOM 746 N N . GLY A 1 94 ? 5.389 -7.836 -4.393 1.00 85.94 94 GLY A N 1
ATOM 747 C CA . GLY A 1 94 ? 5.653 -7.582 -2.973 1.00 85.94 94 GLY A CA 1
ATOM 748 C C . GLY A 1 94 ? 6.246 -6.194 -2.721 1.00 85.94 94 GLY A C 1
ATOM 749 O O . GLY A 1 94 ? 5.848 -5.511 -1.778 1.00 85.94 94 GLY A O 1
ATOM 750 N N . ASN A 1 95 ? 7.141 -5.746 -3.605 1.00 84.94 95 ASN A N 1
ATOM 751 C CA . ASN A 1 95 ? 7.705 -4.400 -3.528 1.00 84.94 95 ASN A CA 1
ATOM 752 C C . ASN A 1 95 ? 6.652 -3.344 -3.873 1.00 84.94 95 ASN A C 1
ATOM 754 O O . ASN A 1 95 ? 6.539 -2.369 -3.142 1.00 84.94 95 ASN A O 1
ATOM 758 N N . SER A 1 96 ? 5.815 -3.588 -4.886 1.00 87.69 96 SER A N 1
ATOM 759 C CA . SER A 1 96 ? 4.743 -2.666 -5.286 1.00 87.69 96 SER A CA 1
ATOM 760 C C . SER A 1 96 ? 3.746 -2.463 -4.156 1.00 87.69 96 SER A C 1
ATOM 762 O O . SER A 1 96 ? 3.390 -1.332 -3.833 1.00 87.69 96 SER A O 1
ATOM 764 N N . MET A 1 97 ? 3.343 -3.555 -3.502 1.00 89.44 97 MET A N 1
ATOM 765 C CA . MET A 1 97 ? 2.491 -3.517 -2.315 1.00 89.44 97 MET A CA 1
ATOM 766 C C . MET A 1 97 ? 3.137 -2.710 -1.188 1.00 89.44 97 MET A C 1
ATOM 768 O O . MET A 1 97 ? 2.486 -1.844 -0.609 1.00 89.44 97 MET A O 1
ATOM 772 N N . LYS A 1 98 ? 4.424 -2.948 -0.901 1.00 87.25 98 LYS A N 1
ATOM 773 C CA . LYS A 1 98 ? 5.163 -2.206 0.128 1.00 87.25 98 LYS A CA 1
ATOM 774 C C . LYS A 1 98 ? 5.244 -0.712 -0.201 1.00 87.25 98 LYS A C 1
ATOM 776 O O . LYS A 1 98 ? 4.957 0.104 0.671 1.00 87.25 98 LYS A O 1
ATOM 781 N N . THR A 1 99 ? 5.593 -0.351 -1.432 1.00 87.56 99 THR A N 1
ATOM 782 C CA . THR A 1 99 ? 5.712 1.044 -1.878 1.00 87.56 99 THR A CA 1
ATOM 783 C C . THR A 1 99 ? 4.370 1.763 -1.808 1.00 87.56 99 THR A C 1
ATOM 785 O O . THR A 1 99 ? 4.283 2.844 -1.227 1.00 87.56 99 THR A O 1
ATOM 788 N N . LEU A 1 100 ? 3.297 1.153 -2.319 1.00 89.38 100 LEU A N 1
ATOM 789 C CA . LEU A 1 100 ? 1.954 1.734 -2.254 1.00 89.38 100 LEU A CA 1
ATOM 790 C C . LEU A 1 100 ? 1.457 1.861 -0.809 1.00 89.38 100 LEU A C 1
ATOM 792 O O . LEU A 1 100 ? 0.878 2.891 -0.455 1.00 89.38 100 LEU A O 1
ATOM 796 N N . PHE A 1 101 ? 1.727 0.873 0.046 1.00 89.69 101 PHE A N 1
ATOM 797 C CA . PHE A 1 101 ? 1.391 0.930 1.468 1.00 89.69 101 PHE A CA 1
ATOM 798 C C . PHE A 1 101 ? 2.137 2.061 2.191 1.00 89.69 101 PHE A C 1
ATOM 800 O O . PHE A 1 101 ? 1.519 2.863 2.888 1.00 89.69 101 PHE A O 1
ATOM 807 N N . LEU A 1 102 ? 3.450 2.190 1.980 1.00 87.12 102 LEU A N 1
ATOM 808 C CA . LEU A 1 102 ? 4.240 3.294 2.538 1.00 87.12 102 LEU A CA 1
ATOM 809 C C . LEU A 1 102 ? 3.776 4.653 2.004 1.00 87.12 102 LEU A C 1
ATOM 811 O O . LEU A 1 102 ? 3.788 5.642 2.743 1.00 87.12 102 LEU A O 1
ATOM 815 N N . ARG A 1 103 ? 3.316 4.706 0.748 1.00 86.12 103 ARG A N 1
ATOM 816 C CA . ARG A 1 103 ? 2.734 5.918 0.168 1.00 86.12 103 ARG A CA 1
AT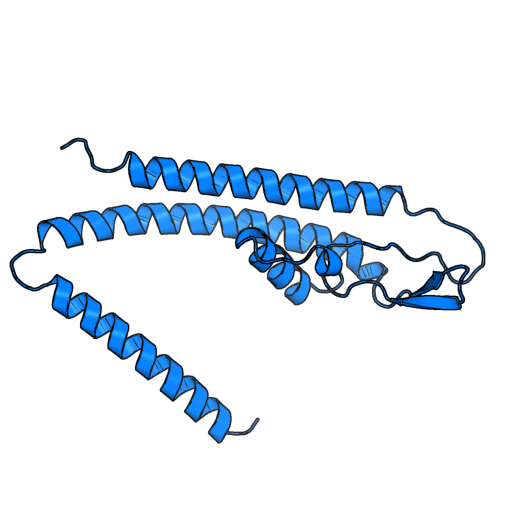OM 817 C C . ARG A 1 103 ? 1.405 6.283 0.815 1.00 86.12 103 ARG A C 1
ATOM 819 O O . ARG A 1 103 ? 1.197 7.455 1.107 1.00 86.12 103 ARG A O 1
ATOM 826 N N . MET A 1 104 ? 0.543 5.306 1.089 1.00 86.31 104 MET A N 1
ATOM 827 C CA . MET A 1 104 ? -0.715 5.517 1.816 1.00 86.31 104 MET A CA 1
ATOM 828 C C . MET A 1 104 ? -0.468 6.105 3.212 1.00 86.31 104 MET A C 1
ATOM 830 O O . MET A 1 104 ? -1.214 6.972 3.653 1.00 86.31 104 MET A O 1
ATOM 834 N N . LEU A 1 105 ? 0.602 5.677 3.890 1.00 84.25 105 LEU A N 1
ATOM 835 C CA . LEU A 1 105 ? 0.998 6.218 5.194 1.00 84.25 105 LEU A CA 1
ATOM 836 C C . LEU A 1 105 ? 1.652 7.611 5.120 1.00 84.25 105 LEU A C 1
ATOM 838 O O . LEU A 1 105 ? 1.921 8.203 6.161 1.00 84.25 105 LEU A O 1
ATOM 842 N N . GLY A 1 106 ? 1.940 8.128 3.921 1.00 81.25 106 GLY A N 1
ATOM 843 C CA . GLY A 1 106 ? 2.645 9.400 3.733 1.00 81.25 106 GLY A CA 1
ATOM 844 C C . GLY A 1 106 ? 4.145 9.348 4.047 1.00 81.25 106 GLY A C 1
ATOM 845 O O . GLY A 1 106 ? 4.773 10.395 4.153 1.00 81.25 106 GLY A O 1
ATOM 846 N N . VAL A 1 107 ? 4.725 8.150 4.194 1.00 77.88 107 VAL A N 1
ATOM 847 C CA . VAL A 1 107 ? 6.138 7.940 4.577 1.00 77.88 107 VAL A CA 1
ATOM 848 C C . VAL A 1 107 ? 7.035 7.666 3.362 1.00 77.88 107 VAL A C 1
ATOM 850 O O . VAL A 1 107 ? 8.257 7.714 3.466 1.00 77.88 107 VAL A O 1
ATOM 853 N N . ALA A 1 108 ? 6.454 7.376 2.195 1.00 67.19 108 ALA A N 1
ATOM 854 C CA . ALA A 1 108 ? 7.232 7.087 0.993 1.00 67.19 108 ALA A CA 1
ATOM 855 C C . ALA A 1 108 ? 8.078 8.296 0.553 1.00 67.19 108 ALA A C 1
ATOM 857 O O . ALA A 1 108 ? 7.534 9.343 0.196 1.00 67.19 108 ALA A O 1
ATOM 858 N N . SER A 1 109 ? 9.401 8.111 0.565 1.00 53.88 109 SER A N 1
ATOM 859 C CA . SER A 1 109 ? 10.400 9.020 -0.001 1.00 53.88 109 SER A CA 1
ATOM 860 C C . SER A 1 109 ? 10.277 9.045 -1.527 1.00 53.88 109 SER A C 1
ATOM 862 O O . SER A 1 109 ? 10.089 7.990 -2.134 1.00 53.88 109 SER A O 1
ATOM 864 N N . ASP A 1 110 ? 10.408 10.230 -2.129 1.00 50.50 110 ASP A N 1
ATOM 865 C CA . ASP A 1 110 ? 10.296 10.461 -3.582 1.00 50.50 110 ASP A CA 1
ATOM 866 C C . ASP A 1 110 ? 11.220 9.530 -4.393 1.00 50.50 110 ASP A C 1
ATOM 868 O O . ASP A 1 110 ? 10.820 8.961 -5.400 1.00 50.50 110 ASP A O 1
ATOM 872 N N . ASP A 1 111 ? 12.393 9.232 -3.834 1.00 50.47 111 ASP A N 1
ATOM 873 C CA . ASP A 1 111 ? 13.442 8.368 -4.392 1.00 50.47 111 ASP A CA 1
ATOM 874 C C . ASP A 1 111 ? 13.026 6.889 -4.584 1.00 50.47 111 ASP A C 1
ATOM 876 O O . ASP A 1 111 ? 1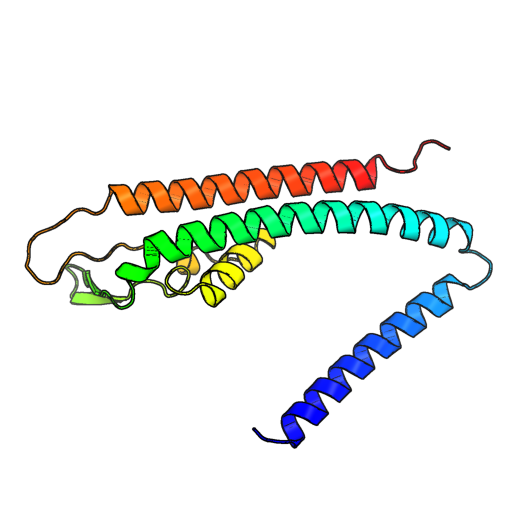3.574 6.163 -5.408 1.00 50.47 111 ASP A O 1
ATOM 880 N N . GLN A 1 112 ? 12.015 6.401 -3.849 1.00 46.97 112 GLN A N 1
ATOM 881 C CA . GLN A 1 112 ? 11.482 5.041 -4.054 1.00 46.97 112 GLN A CA 1
ATOM 882 C C . GLN A 1 112 ? 10.396 4.990 -5.129 1.00 46.97 112 GLN A C 1
ATOM 884 O O . GLN A 1 112 ? 10.111 3.912 -5.653 1.00 46.97 112 GLN A O 1
ATOM 889 N N . ALA A 1 113 ? 9.771 6.127 -5.429 1.00 45.00 113 ALA A N 1
ATOM 890 C CA . ALA A 1 113 ? 8.707 6.248 -6.415 1.00 45.00 113 ALA A CA 1
ATOM 891 C C . ALA A 1 113 ? 9.204 6.814 -7.749 1.00 45.00 113 ALA A C 1
ATOM 893 O O . ALA A 1 113 ? 8.432 6.788 -8.707 1.00 45.00 113 ALA A O 1
ATOM 894 N N . ASP A 1 114 ? 10.452 7.289 -7.815 1.00 47.09 114 ASP A N 1
ATOM 895 C CA . ASP A 1 114 ? 11.015 7.836 -9.039 1.00 47.09 114 ASP A CA 1
ATOM 896 C C . ASP A 1 114 ? 11.192 6.722 -10.072 1.00 47.09 114 ASP A C 1
ATOM 898 O O . ASP A 1 114 ? 12.010 5.798 -9.952 1.00 47.09 114 ASP A O 1
ATOM 902 N N . VAL A 1 115 ? 10.312 6.751 -11.066 1.00 50.53 115 VAL A N 1
ATOM 903 C CA . VAL A 1 115 ? 10.298 5.773 -12.138 1.00 50.53 115 VAL A CA 1
ATOM 904 C C . VAL A 1 115 ? 11.234 6.269 -13.225 1.00 50.53 115 VAL A C 1
ATOM 906 O O . VAL A 1 115 ? 10.804 6.761 -14.262 1.00 50.53 115 VAL A O 1
ATOM 909 N N . VAL A 1 116 ? 12.532 6.095 -13.011 1.00 49.91 116 VAL A N 1
ATOM 910 C CA . VAL A 1 116 ? 13.506 6.353 -14.069 1.00 49.91 116 VAL A CA 1
ATOM 911 C C . VAL A 1 116 ? 13.429 5.201 -15.070 1.00 49.91 116 VAL A C 1
ATOM 913 O O . VAL A 1 116 ? 13.924 4.098 -14.814 1.00 49.91 116 VAL A O 1
ATOM 916 N N . VAL A 1 117 ? 12.767 5.425 -16.206 1.00 51.31 117 VAL A N 1
ATOM 917 C CA . VAL A 1 117 ? 12.767 4.459 -17.308 1.00 51.31 117 VAL A CA 1
ATOM 918 C C . VAL A 1 117 ? 14.117 4.555 -18.021 1.00 51.31 117 VAL A C 1
ATOM 920 O O . VAL A 1 117 ? 14.456 5.575 -18.617 1.00 51.31 117 VAL A O 1
ATOM 923 N N . ALA A 1 118 ? 14.929 3.504 -17.914 1.00 45.88 118 ALA A N 1
ATOM 924 C CA . ALA A 1 118 ? 16.226 3.437 -18.576 1.00 45.88 118 ALA A CA 1
ATOM 925 C C . ALA A 1 118 ? 16.087 3.153 -20.084 1.00 45.88 118 ALA A C 1
ATOM 927 O O . ALA A 1 118 ? 15.238 2.367 -20.502 1.00 45.88 118 ALA A O 1
ATOM 928 N N . ASN A 1 119 ? 16.950 3.786 -20.885 1.00 45.69 119 ASN A N 1
ATOM 929 C CA . ASN A 1 119 ? 17.083 3.543 -22.324 1.00 45.69 119 ASN A CA 1
ATOM 930 C C . ASN A 1 119 ? 17.664 2.145 -22.603 1.00 45.69 119 ASN A C 1
ATOM 932 O O . ASN A 1 119 ? 18.463 1.634 -21.821 1.00 45.69 119 ASN A O 1
ATOM 936 N N . ALA A 1 120 ? 17.288 1.550 -23.738 1.00 38.72 120 ALA A N 1
ATOM 937 C CA . ALA A 1 120 ? 17.803 0.257 -24.189 1.00 38.72 120 ALA A CA 1
ATOM 938 C C . ALA A 1 120 ? 19.295 0.319 -24.588 1.00 38.72 120 ALA A C 1
ATOM 940 O O . ALA A 1 120 ? 19.764 1.328 -25.112 1.00 38.72 120 ALA A O 1
ATOM 941 N N . GLU A 1 121 ? 20.010 -0.797 -24.396 1.00 46.00 121 GLU A N 1
ATOM 942 C CA . GLU A 1 121 ? 21.457 -0.980 -24.640 1.00 46.00 121 GLU A CA 1
ATOM 943 C C . GLU A 1 121 ? 21.900 -0.850 -26.119 1.00 46.00 121 GLU A C 1
ATOM 945 O O . GLU A 1 121 ? 23.093 -0.879 -26.398 1.00 46.00 121 GLU A O 1
ATOM 950 N N . ASP A 1 122 ? 20.979 -0.664 -27.070 1.00 42.38 122 ASP A N 1
ATOM 951 C CA . ASP A 1 122 ? 21.266 -0.673 -28.519 1.00 42.38 122 ASP A CA 1
ATOM 952 C C . ASP A 1 122 ? 21.419 0.730 -29.144 1.00 42.38 122 ASP A C 1
ATOM 954 O O . ASP A 1 122 ? 21.333 0.912 -30.355 1.00 42.38 122 ASP A O 1
ATOM 958 N N . GLY A 1 123 ? 21.565 1.787 -28.336 1.00 43.72 123 GLY A N 1
ATOM 959 C CA . GLY A 1 123 ? 21.661 3.166 -28.847 1.00 43.72 123 GLY A CA 1
ATOM 960 C C . GLY A 1 123 ? 20.385 3.688 -29.532 1.00 43.72 123 GLY A C 1
ATOM 961 O O . GLY A 1 123 ? 20.303 4.872 -29.859 1.00 43.72 123 GLY A O 1
ATOM 962 N N . SER A 1 124 ? 19.352 2.856 -29.697 1.00 37.50 124 SER A N 1
ATOM 963 C CA . SER A 1 124 ? 18.004 3.297 -30.028 1.00 37.50 124 SER A CA 1
ATOM 964 C C . SER A 1 124 ? 17.351 3.849 -28.763 1.00 37.50 124 SER A C 1
ATOM 966 O O . SER A 1 124 ? 16.944 3.097 -27.871 1.00 37.50 124 SER A O 1
ATOM 968 N N . ILE A 1 125 ? 17.255 5.173 -28.685 1.00 45.50 125 ILE A N 1
ATOM 969 C CA . ILE A 1 125 ? 16.452 5.881 -27.689 1.00 45.50 125 ILE A CA 1
ATOM 970 C C . ILE A 1 125 ? 14.982 5.548 -27.975 1.00 45.50 125 ILE A C 1
ATOM 972 O O . ILE A 1 125 ? 14.285 6.274 -28.679 1.00 45.50 125 ILE A O 1
ATOM 976 N N . ASN A 1 126 ? 14.500 4.415 -27.470 1.00 48.59 126 ASN A N 1
ATOM 977 C CA . ASN A 1 126 ? 13.068 4.196 -27.356 1.00 48.59 126 ASN A CA 1
ATOM 978 C C . ASN A 1 126 ? 12.628 4.985 -26.129 1.00 48.59 126 ASN A C 1
ATOM 980 O O . ASN A 1 126 ? 12.656 4.472 -25.012 1.00 48.59 126 ASN A O 1
ATOM 984 N N . GLU A 1 127 ? 12.288 6.260 -26.335 1.00 52.41 127 GLU A N 1
ATOM 985 C CA . GLU A 1 127 ? 11.657 7.093 -25.316 1.00 52.41 127 GLU A CA 1
ATOM 986 C C . GLU A 1 127 ? 10.370 6.397 -24.848 1.00 52.41 127 GLU A C 1
ATOM 988 O O . GLU A 1 127 ? 9.281 6.600 -25.387 1.00 52.41 127 GLU A O 1
ATOM 993 N N . HIS A 1 128 ? 10.455 5.593 -23.792 1.00 61.38 128 HIS A N 1
ATOM 994 C CA . HIS A 1 128 ? 9.295 5.040 -23.097 1.00 61.38 128 HIS A CA 1
ATOM 995 C C . HIS A 1 128 ? 8.613 6.108 -22.223 1.00 61.38 128 HIS A C 1
ATOM 997 O O . HIS A 1 128 ? 8.035 5.802 -21.180 1.00 61.38 128 HIS A O 1
ATOM 1003 N N . ARG A 1 129 ? 8.612 7.364 -22.691 1.00 64.25 129 ARG A N 1
ATOM 1004 C CA . ARG A 1 129 ? 7.917 8.505 -22.087 1.00 64.25 129 ARG A CA 1
ATOM 1005 C C . ARG A 1 129 ? 6.439 8.193 -21.883 1.00 64.25 129 ARG A C 1
ATOM 1007 O O . ARG A 1 129 ? 5.829 8.653 -20.931 1.00 64.25 129 ARG A O 1
ATOM 1014 N N . PHE A 1 130 ? 5.863 7.368 -22.756 1.00 72.25 130 PHE A N 1
ATOM 1015 C CA . PHE A 1 130 ? 4.498 6.875 -22.603 1.00 72.25 130 PHE A CA 1
ATOM 1016 C C . PHE A 1 130 ? 4.310 6.045 -21.323 1.00 72.25 130 PHE A C 1
ATOM 1018 O O . PHE A 1 130 ? 3.395 6.321 -20.552 1.00 72.25 130 PHE A O 1
ATOM 1025 N N . THR A 1 131 ? 5.185 5.069 -21.065 1.00 76.38 131 THR A N 1
ATOM 1026 C CA . THR A 1 131 ? 5.108 4.211 -19.872 1.00 76.38 131 THR A CA 1
ATOM 1027 C C . THR A 1 131 ? 5.379 5.007 -18.596 1.00 76.38 131 THR A C 1
ATOM 1029 O O . THR A 1 131 ? 4.670 4.835 -17.607 1.00 76.38 131 THR A O 1
ATOM 1032 N N . GLU A 1 132 ? 6.353 5.917 -18.633 1.00 74.62 132 GLU A N 1
ATOM 1033 C CA . GLU A 1 132 ? 6.686 6.808 -17.516 1.00 74.62 132 GLU A CA 1
ATOM 1034 C C . GLU A 1 132 ? 5.510 7.726 -17.152 1.00 74.62 132 GLU A C 1
ATOM 1036 O O . GLU A 1 132 ? 5.067 7.763 -16.001 1.00 74.62 132 GLU A O 1
ATOM 1041 N N . VAL A 1 133 ? 4.927 8.399 -18.152 1.00 80.38 133 VAL A N 1
ATOM 1042 C CA . VAL A 1 133 ? 3.762 9.276 -17.966 1.00 80.38 133 VAL A CA 1
ATOM 1043 C C . VAL A 1 133 ? 2.570 8.487 -17.436 1.00 80.38 133 VAL A C 1
ATOM 1045 O O . VAL A 1 133 ? 1.895 8.947 -16.512 1.00 80.38 133 VAL A O 1
ATOM 1048 N N . ILE A 1 134 ? 2.308 7.291 -17.970 1.00 84.62 134 ILE A N 1
ATOM 1049 C CA . ILE A 1 134 ? 1.206 6.447 -17.494 1.00 84.62 134 ILE A CA 1
ATOM 1050 C C . ILE A 1 134 ? 1.441 6.005 -16.057 1.00 84.62 134 ILE A C 1
ATOM 1052 O O . ILE A 1 134 ? 0.523 6.104 -15.246 1.00 84.62 134 ILE A O 1
ATOM 1056 N N . GLY A 1 135 ? 2.642 5.555 -15.708 1.00 83.69 135 GLY A N 1
ATOM 1057 C CA . GLY A 1 135 ? 2.923 5.107 -14.352 1.00 83.69 135 GLY A CA 1
ATOM 1058 C C . GLY A 1 135 ? 2.876 6.230 -13.326 1.00 83.69 135 GLY A C 1
ATOM 1059 O O . GLY A 1 135 ? 2.265 6.048 -12.274 1.00 83.69 135 GLY A O 1
ATOM 1060 N N . SER A 1 136 ? 3.418 7.403 -13.656 1.00 81.69 136 SER A N 1
ATOM 1061 C CA . SER A 1 136 ? 3.295 8.608 -12.827 1.00 81.69 136 SER A CA 1
ATOM 1062 C C . SER A 1 136 ? 1.830 9.035 -12.663 1.00 81.69 136 SER A C 1
ATOM 1064 O O . SER A 1 136 ? 1.371 9.336 -11.555 1.00 81.69 136 SER A O 1
ATOM 1066 N N . THR A 1 137 ? 1.039 8.955 -13.738 1.00 85.94 137 THR A N 1
ATOM 1067 C CA . THR A 1 137 ? -0.402 9.242 -13.698 1.00 85.94 137 THR A CA 1
ATOM 1068 C C . THR A 1 137 ? -1.147 8.228 -12.830 1.00 85.94 137 THR A C 1
ATOM 1070 O O . THR A 1 137 ? -1.924 8.624 -11.966 1.00 85.94 137 THR A O 1
ATOM 1073 N N . MET A 1 138 ? -0.900 6.925 -12.995 1.00 87.94 138 MET A N 1
ATOM 1074 C CA . MET A 1 138 ? -1.517 5.868 -12.184 1.00 87.94 138 MET A CA 1
ATOM 1075 C C . MET A 1 138 ? -1.163 6.015 -10.704 1.00 87.94 138 MET A C 1
ATOM 1077 O O . MET A 1 138 ? -2.036 5.864 -9.850 1.00 87.94 138 MET A O 1
ATOM 1081 N N . TYR A 1 139 ? 0.090 6.348 -10.397 1.00 85.88 139 TYR A N 1
ATOM 1082 C CA . TYR A 1 139 ? 0.541 6.607 -9.034 1.00 85.88 139 TYR A CA 1
ATOM 1083 C C . TYR A 1 139 ? -0.137 7.845 -8.427 1.00 85.88 139 TYR A C 1
ATOM 1085 O O . TYR A 1 139 ? -0.611 7.806 -7.288 1.00 85.88 139 TYR A O 1
ATOM 1093 N N . SER A 1 140 ? -0.279 8.915 -9.212 1.00 87.50 140 SER A N 1
ATOM 1094 C CA . SER A 1 140 ? -1.001 10.126 -8.805 1.00 87.50 140 SER A CA 1
ATOM 1095 C C . SER A 1 140 ? -2.490 9.855 -8.565 1.00 87.50 140 SER A C 1
ATOM 1097 O O . SER A 1 140 ? -3.045 10.270 -7.547 1.00 87.50 140 SER A O 1
ATOM 1099 N N . VAL A 1 141 ? -3.139 9.103 -9.459 1.00 92.75 141 VAL A N 1
ATOM 1100 C CA . VAL A 1 141 ? -4.549 8.701 -9.320 1.00 92.75 141 VAL A CA 1
ATOM 1101 C C . VAL A 1 141 ? -4.743 7.830 -8.081 1.00 92.75 141 VAL A C 1
ATOM 1103 O O . VAL A 1 141 ? -5.672 8.074 -7.313 1.00 92.75 141 VAL A O 1
ATOM 1106 N N . TYR A 1 142 ? -3.855 6.860 -7.842 1.00 92.81 142 TYR A N 1
ATOM 1107 C CA . TYR A 1 142 ? -3.860 6.054 -6.620 1.00 92.81 142 TYR A CA 1
ATOM 1108 C C . TYR A 1 142 ? -3.842 6.939 -5.369 1.00 92.81 142 TYR A C 1
ATOM 1110 O O . TYR A 1 142 ? -4.659 6.752 -4.466 1.00 92.81 142 TYR A O 1
ATOM 1118 N N . GLN A 1 143 ? -2.952 7.932 -5.331 1.00 89.81 143 GLN A N 1
ATOM 1119 C CA . GLN A 1 143 ? -2.830 8.825 -4.185 1.00 89.81 143 GLN A CA 1
ATOM 1120 C C . GLN A 1 143 ? -4.082 9.682 -3.973 1.00 89.81 143 GLN A C 1
ATOM 1122 O O . GLN A 1 143 ? -4.521 9.834 -2.834 1.00 89.81 143 GLN A O 1
ATOM 1127 N N . VAL A 1 144 ? -4.688 10.204 -5.042 1.00 92.50 144 VAL A N 1
ATOM 1128 C CA . VAL A 1 144 ? -5.945 10.966 -4.953 1.00 92.50 144 VAL A CA 1
ATOM 1129 C C . VAL A 1 144 ? -7.088 10.081 -4.451 1.00 92.50 144 VAL A C 1
ATOM 1131 O O . VAL A 1 144 ? -7.818 10.485 -3.546 1.00 92.50 144 VAL A O 1
ATOM 1134 N N . LEU A 1 145 ? -7.226 8.861 -4.978 1.00 93.19 145 LEU A N 1
ATOM 1135 C CA . LEU A 1 145 ? -8.251 7.911 -4.533 1.00 93.19 145 LEU A CA 1
ATOM 1136 C C . LEU A 1 145 ? -8.076 7.532 -3.059 1.00 93.19 145 LEU A C 1
ATOM 1138 O O . LEU A 1 145 ? -9.055 7.519 -2.313 1.00 93.19 145 LEU A O 1
ATOM 1142 N N . MET A 1 146 ? -6.838 7.275 -2.630 1.00 91.44 146 MET A N 1
ATOM 1143 C CA . MET A 1 146 ? -6.527 6.995 -1.229 1.00 91.44 146 MET A CA 1
ATOM 1144 C C . MET A 1 146 ? -6.832 8.189 -0.327 1.00 91.44 146 MET A C 1
ATOM 1146 O O . MET A 1 146 ? -7.447 8.015 0.721 1.00 91.44 146 MET A O 1
ATOM 1150 N N . LEU A 1 147 ? -6.486 9.405 -0.748 1.00 90.75 147 LEU A N 1
ATOM 1151 C CA . LEU A 1 147 ? -6.786 10.619 0.005 1.00 90.75 147 LEU A CA 1
ATOM 1152 C C . LEU A 1 147 ? -8.299 10.833 0.153 1.00 90.75 147 LEU A C 1
ATOM 1154 O O . LEU A 1 147 ? -8.767 11.107 1.255 1.00 90.75 147 LEU A O 1
ATOM 1158 N N . ILE A 1 148 ? -9.080 10.635 -0.913 1.00 90.94 148 ILE A N 1
ATOM 1159 C CA . ILE A 1 148 ? -10.548 10.711 -0.857 1.00 90.94 148 ILE A CA 1
ATOM 1160 C C . ILE A 1 148 ? -11.114 9.633 0.078 1.00 90.94 148 ILE A C 1
ATOM 1162 O O . ILE A 1 148 ? -11.967 9.932 0.914 1.00 90.94 148 ILE A O 1
ATOM 1166 N N . ALA A 1 149 ? -10.637 8.389 -0.025 1.00 89.06 149 ALA A N 1
ATOM 1167 C CA . ALA A 1 149 ? -11.087 7.295 0.833 1.00 89.06 149 ALA A CA 1
ATOM 1168 C C . ALA A 1 149 ? -10.778 7.569 2.315 1.00 89.06 149 ALA A C 1
ATOM 1170 O O . ALA A 1 149 ? -11.653 7.409 3.170 1.00 89.06 149 ALA A O 1
ATOM 1171 N N . MET A 1 150 ? -9.568 8.048 2.620 1.00 87.06 150 MET A N 1
ATOM 1172 C CA . MET A 1 150 ? -9.156 8.408 3.978 1.00 87.06 150 MET A CA 1
ATOM 1173 C C . MET A 1 150 ? -9.947 9.602 4.520 1.00 87.06 150 MET A C 1
ATOM 1175 O O . MET A 1 150 ? -10.398 9.549 5.663 1.00 87.06 150 MET A O 1
ATOM 1179 N N . LEU A 1 151 ? -10.188 10.641 3.713 1.00 88.69 151 LEU A N 1
ATOM 1180 C CA . LEU A 1 151 ? -11.012 11.787 4.109 1.00 88.69 151 LEU A CA 1
ATOM 1181 C C . LEU A 1 151 ? -12.459 11.378 4.393 1.00 88.69 151 LEU A C 1
ATOM 1183 O O . LEU A 1 151 ? -13.004 11.752 5.428 1.00 88.69 151 LEU A O 1
ATOM 1187 N N . ASN A 1 152 ? -13.065 10.568 3.524 1.00 86.38 152 ASN A N 1
ATOM 1188 C CA . ASN A 1 152 ? -14.426 10.072 3.729 1.00 86.38 152 ASN A CA 1
ATOM 1189 C C . ASN A 1 152 ? -14.529 9.216 5.000 1.00 86.38 152 ASN A C 1
ATOM 1191 O O . ASN A 1 152 ? -15.506 9.329 5.738 1.00 86.38 152 ASN A O 1
ATOM 1195 N N . SER A 1 153 ? -13.496 8.421 5.292 1.00 84.06 153 SER A N 1
ATOM 1196 C CA . SER A 1 153 ? -13.403 7.638 6.530 1.00 84.06 153 SER A CA 1
ATOM 1197 C C . SER A 1 153 ? -13.264 8.540 7.762 1.00 84.06 153 SER A C 1
ATOM 1199 O O . SER A 1 153 ? -13.945 8.330 8.761 1.00 84.06 153 SER A O 1
ATOM 1201 N N . LEU A 1 154 ? -12.425 9.580 7.694 1.00 81.62 154 LEU A N 1
ATOM 1202 C CA . LEU A 1 154 ? -12.228 10.538 8.785 1.00 81.62 154 LEU A CA 1
ATOM 1203 C C . LEU A 1 154 ? -13.513 11.318 9.082 1.00 81.62 154 LEU A C 1
ATOM 1205 O O . LEU A 1 154 ? -13.899 11.448 10.242 1.00 81.62 154 LEU A O 1
ATOM 1209 N N . ILE A 1 155 ? -14.207 11.786 8.041 1.00 81.88 155 ILE A N 1
ATOM 1210 C CA . ILE A 1 155 ? -15.502 12.463 8.174 1.00 81.88 155 ILE A CA 1
ATOM 1211 C C . ILE A 1 155 ? -16.529 11.510 8.786 1.00 81.88 155 ILE A C 1
ATOM 1213 O O . ILE A 1 155 ? -17.260 11.927 9.680 1.00 81.88 155 ILE A O 1
ATOM 1217 N N . ALA A 1 156 ? -16.569 10.242 8.369 1.00 78.69 156 ALA A N 1
ATOM 1218 C CA . ALA A 1 156 ? -17.470 9.248 8.949 1.00 78.69 156 ALA A CA 1
ATOM 1219 C C . ALA A 1 156 ? -17.197 9.013 10.446 1.00 78.69 156 ALA A C 1
ATOM 1221 O O . ALA A 1 156 ? -18.140 8.910 11.226 1.00 78.69 156 ALA A O 1
ATOM 1222 N N . ILE A 1 157 ? -15.929 8.998 10.865 1.00 79.06 157 ILE A N 1
ATOM 1223 C CA . ILE A 1 157 ? -15.539 8.835 12.274 1.00 79.06 157 ILE A CA 1
ATOM 1224 C C . ILE A 1 157 ? -15.885 10.083 13.100 1.00 79.06 157 ILE A C 1
ATOM 1226 O O . ILE A 1 157 ? -16.425 9.954 14.195 1.00 79.06 157 ILE A O 1
ATOM 1230 N N . VAL A 1 158 ? -15.613 11.285 12.577 1.00 80.69 158 VAL A N 1
ATOM 1231 C CA . VAL A 1 158 ? -15.865 12.565 13.272 1.00 80.69 158 VAL A CA 1
ATOM 1232 C C . VAL A 1 158 ? -17.356 12.917 13.313 1.00 80.69 158 VAL A C 1
ATOM 1234 O O . VAL A 1 158 ? -17.832 13.499 14.284 1.00 80.69 158 VAL A O 1
ATOM 1237 N N . THR A 1 159 ? -18.098 12.572 12.262 1.00 78.81 159 THR A N 1
ATOM 1238 C CA . THR A 1 159 ? -19.543 12.842 12.142 1.00 78.81 159 THR A CA 1
ATOM 1239 C C . THR A 1 159 ? -20.384 11.717 12.751 1.00 78.81 159 THR A C 1
ATOM 1241 O O . THR A 1 159 ? -21.551 11.919 13.097 1.00 78.81 159 THR A O 1
ATOM 1244 N N . GLY A 1 160 ? -19.803 10.527 12.909 1.00 71.94 160 GLY A N 1
ATOM 1245 C CA . GLY A 1 160 ? -20.364 9.456 13.721 1.00 71.94 160 GLY A CA 1
ATOM 1246 C C . GLY A 1 160 ? -20.368 9.809 15.213 1.00 71.94 160 GLY A C 1
ATOM 1247 O O . GLY A 1 160 ? -19.822 10.817 15.651 1.00 71.94 160 GLY A O 1
ATOM 1248 N N . PRO A 1 161 ? -20.947 8.939 16.040 1.00 57.19 161 PRO A N 1
ATOM 1249 C CA . PRO A 1 161 ? -22.235 9.106 16.713 1.00 57.19 161 PRO A CA 1
ATOM 1250 C C . PRO A 1 161 ? -22.351 10.366 17.609 1.00 57.19 161 PRO A C 1
ATOM 1252 O O . PRO A 1 161 ? -22.525 10.258 18.818 1.00 57.19 161 PRO A O 1
ATOM 1255 N N . SER A 1 162 ? -22.357 11.574 17.033 1.00 52.47 162 SER A N 1
ATOM 1256 C CA . SER A 1 162 ? -22.771 12.808 17.740 1.00 52.47 162 SER A CA 1
ATOM 1257 C C . SER A 1 162 ? -24.284 13.097 17.613 1.00 52.47 162 SER A C 1
ATOM 1259 O O . SER A 1 162 ? -24.754 14.214 17.816 1.00 52.47 162 SER A O 1
ATOM 1261 N N . ARG A 1 163 ? -25.086 12.089 17.244 1.00 52.47 163 ARG A N 1
ATOM 1262 C CA . ARG A 1 163 ? -26.553 12.195 17.147 1.00 52.47 163 ARG A CA 1
ATOM 1263 C C . ARG A 1 163 ? -27.259 10.966 17.717 1.00 52.47 163 ARG A C 1
ATOM 1265 O O . ARG A 1 163 ? -27.919 10.254 16.963 1.00 52.47 163 ARG A O 1
ATOM 1272 N N . ARG A 1 164 ? -27.128 10.732 19.023 1.00 44.88 164 ARG A N 1
ATOM 1273 C CA . ARG A 1 164 ? -28.200 10.223 19.897 1.00 44.88 164 ARG A CA 1
ATOM 1274 C C . ARG A 1 164 ? -27.994 10.761 21.301 1.00 44.88 164 ARG A C 1
ATOM 1276 O O . ARG A 1 164 ? -26.833 10.718 21.755 1.00 44.88 164 ARG A O 1
#

InterPro domains:
  IPR002153 Transient receptor potential channel, canonical [PTHR10117] (2-159)
  IPR005821 Ion transport domain [PF00520] (11-159)

Secondary structure (DSSP, 8-state):
--HHHHHHHHHHHHHHHHHHHHHHHHHTSTT-HHHHHHHHHHHHHHHHHHHHHHHHHHHHHHHHHHHHGGGTT-EEE-TTS-EEEPPTTSSSHHHHHHHHHHHHTT---HHHH----PPPTTS----THHHHHHHHHHHHHHHHHHHHHHHHHHHHHHHTT---